Protein AF-A0A2G2B807-F1 (afdb_monomer)

Structure (mmCIF, N/CA/C/O backbone):
data_AF-A0A2G2B807-F1
#
_entry.id   AF-A0A2G2B807-F1
#
loop_
_atom_site.group_PDB
_atom_site.id
_atom_site.type_symbol
_atom_site.label_atom_id
_atom_site.label_alt_id
_atom_site.label_comp_id
_atom_site.label_asym_id
_atom_site.label_entity_id
_atom_site.label_seq_id
_atom_site.pdbx_PDB_ins_code
_atom_site.Cartn_x
_atom_site.Cartn_y
_atom_site.Cartn_z
_atom_site.occupancy
_atom_site.B_iso_or_equiv
_atom_site.auth_seq_id
_atom_site.auth_comp_id
_atom_site.auth_asym_id
_atom_site.auth_atom_id
_atom_site.pdbx_PDB_model_num
ATOM 1 N N . MET A 1 1 ? 23.798 2.565 -23.592 1.00 62.38 1 MET A N 1
ATOM 2 C CA . MET A 1 1 ? 22.849 3.321 -22.732 1.00 62.38 1 MET A CA 1
ATOM 3 C C . MET A 1 1 ? 21.491 2.635 -22.531 1.00 62.38 1 MET A C 1
ATOM 5 O O . MET A 1 1 ? 20.857 2.905 -21.520 1.00 62.38 1 MET A O 1
ATOM 9 N N . ALA A 1 2 ? 21.032 1.757 -23.437 1.00 73.81 2 ALA A N 1
ATOM 10 C CA . ALA A 1 2 ? 19.722 1.100 -23.316 1.00 73.81 2 ALA A CA 1
ATOM 11 C C . ALA A 1 2 ? 19.591 0.172 -22.086 1.00 73.81 2 ALA A C 1
ATOM 13 O O . ALA A 1 2 ? 18.590 0.239 -21.383 1.00 73.81 2 ALA A O 1
ATOM 14 N N . MET A 1 3 ? 20.623 -0.622 -21.774 1.00 76.94 3 MET A N 1
ATOM 15 C CA . MET A 1 3 ? 20.629 -1.530 -20.613 1.00 76.94 3 MET A CA 1
ATOM 16 C C . MET A 1 3 ? 20.557 -0.785 -19.269 1.00 76.94 3 MET A C 1
ATOM 18 O O . MET A 1 3 ? 19.759 -1.144 -18.412 1.00 76.94 3 MET A O 1
ATOM 22 N N . LEU A 1 4 ? 21.335 0.293 -19.105 1.00 83.38 4 LEU A N 1
ATOM 23 C CA . LEU A 1 4 ? 21.307 1.116 -17.889 1.00 83.38 4 LEU A CA 1
ATOM 24 C C . LEU A 1 4 ? 19.917 1.724 -17.650 1.00 83.38 4 LEU A C 1
ATOM 26 O O . LEU A 1 4 ? 19.418 1.694 -16.532 1.00 83.38 4 LEU A O 1
ATOM 30 N N . ARG A 1 5 ? 19.267 2.227 -18.709 1.00 81.19 5 ARG A N 1
ATOM 31 C CA . ARG A 1 5 ? 17.898 2.757 -18.623 1.00 81.19 5 ARG A CA 1
ATOM 32 C C . ARG A 1 5 ? 16.898 1.688 -18.184 1.00 81.19 5 ARG A C 1
ATOM 34 O O . ARG A 1 5 ? 16.075 1.966 -17.327 1.00 81.19 5 ARG A O 1
ATOM 41 N N . HIS A 1 6 ? 17.021 0.466 -18.694 1.00 81.19 6 HIS A N 1
ATOM 42 C CA . HIS A 1 6 ? 16.149 -0.647 -18.313 1.00 81.19 6 HIS A CA 1
ATOM 43 C C . HIS A 1 6 ? 16.293 -1.042 -16.830 1.00 81.19 6 HIS A C 1
ATOM 45 O O . HIS A 1 6 ? 15.305 -1.348 -16.165 1.00 81.19 6 HIS A O 1
ATOM 51 N N . ILE A 1 7 ? 17.518 -1.025 -16.292 1.00 83.62 7 ILE A N 1
ATOM 52 C CA . ILE A 1 7 ? 17.771 -1.304 -14.868 1.00 83.62 7 ILE A CA 1
ATOM 53 C C . ILE A 1 7 ? 17.205 -0.179 -13.991 1.00 83.62 7 ILE A C 1
ATOM 55 O O . ILE A 1 7 ? 16.547 -0.455 -12.989 1.00 83.62 7 ILE A O 1
ATOM 59 N N . LEU A 1 8 ? 17.410 1.081 -14.388 1.00 85.81 8 LEU A N 1
ATOM 60 C CA . LEU A 1 8 ? 16.858 2.238 -13.679 1.00 85.81 8 LEU A CA 1
ATOM 61 C C . LEU A 1 8 ? 15.324 2.245 -13.697 1.00 85.81 8 LEU A C 1
ATOM 63 O O . LEU A 1 8 ? 14.715 2.518 -12.669 1.00 85.81 8 LEU A O 1
ATOM 67 N N . ASP A 1 9 ? 14.699 1.887 -14.820 1.00 85.81 9 ASP A N 1
ATOM 68 C CA . ASP A 1 9 ? 13.241 1.779 -14.938 1.00 85.81 9 ASP A CA 1
ATOM 69 C C 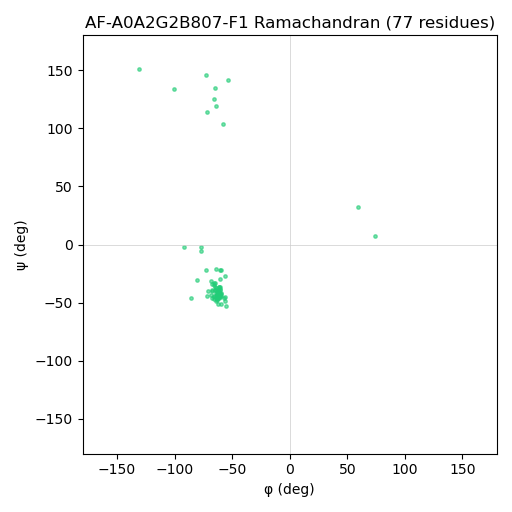. ASP A 1 9 ? 12.676 0.658 -14.047 1.00 85.81 9 ASP A C 1
ATOM 71 O O . ASP A 1 9 ? 11.638 0.834 -13.404 1.00 85.81 9 ASP A O 1
ATOM 75 N N . SER A 1 10 ? 13.380 -0.477 -13.956 1.00 82.94 10 SER A N 1
ATOM 76 C CA . SER A 1 10 ? 13.037 -1.574 -13.042 1.00 82.94 10 SER A CA 1
ATOM 77 C C . SER A 1 10 ? 13.121 -1.131 -11.577 1.00 82.94 10 SER A C 1
ATOM 79 O O . SER A 1 10 ? 12.170 -1.326 -10.815 1.00 82.94 10 SER A O 1
ATOM 81 N N . PHE A 1 11 ? 14.217 -0.464 -11.198 1.00 88.75 11 PHE A N 1
ATOM 82 C CA . PHE A 1 11 ? 14.413 0.068 -9.848 1.00 88.75 11 PHE A CA 1
ATOM 83 C C . PHE A 1 11 ? 13.361 1.123 -9.492 1.00 88.75 11 PHE A C 1
ATOM 85 O O . PHE A 1 11 ? 12.785 1.079 -8.408 1.00 88.75 11 PHE A O 1
ATOM 92 N N . LEU A 1 12 ? 13.041 2.028 -10.420 1.00 90.69 12 LEU A N 1
ATOM 93 C CA . LEU A 1 12 ? 12.020 3.053 -10.218 1.00 90.69 12 LEU A CA 1
ATOM 94 C C . LEU A 1 12 ? 10.633 2.433 -9.990 1.00 90.69 12 LEU A C 1
ATOM 96 O O . LEU A 1 12 ? 9.896 2.875 -9.111 1.00 90.69 12 LEU A O 1
ATOM 100 N N . SER A 1 13 ? 10.292 1.377 -10.731 1.00 87.56 13 SER A N 1
ATOM 101 C CA . SER A 1 13 ? 9.052 0.622 -10.520 1.00 87.56 13 SER A CA 1
ATOM 102 C C . SER A 1 13 ? 9.036 -0.139 -9.190 1.00 87.56 13 SER A C 1
ATOM 104 O O . SER A 1 13 ? 7.983 -0.231 -8.560 1.00 87.56 13 SER A O 1
ATOM 106 N N . LEU A 1 14 ? 10.183 -0.637 -8.716 1.00 88.88 14 LEU A N 1
ATOM 107 C CA . LEU A 1 14 ? 10.290 -1.250 -7.389 1.00 88.88 14 LEU A CA 1
ATOM 108 C C . LEU A 1 14 ? 10.056 -0.214 -6.280 1.00 88.88 14 LEU A C 1
ATOM 110 O O . LEU A 1 14 ? 9.255 -0.450 -5.376 1.00 88.88 14 LEU A O 1
ATOM 114 N N . VAL A 1 15 ? 10.700 0.953 -6.376 1.00 92.44 15 VAL A N 1
ATOM 115 C CA . VAL A 1 15 ? 10.498 2.067 -5.437 1.00 92.44 15 VAL A CA 1
ATOM 116 C C . VAL A 1 15 ? 9.040 2.526 -5.451 1.00 92.44 15 VAL A C 1
ATOM 118 O O . VAL A 1 15 ? 8.449 2.707 -4.390 1.00 92.44 15 VAL A O 1
ATOM 121 N N . ALA A 1 16 ? 8.420 2.636 -6.629 1.00 92.12 16 ALA A N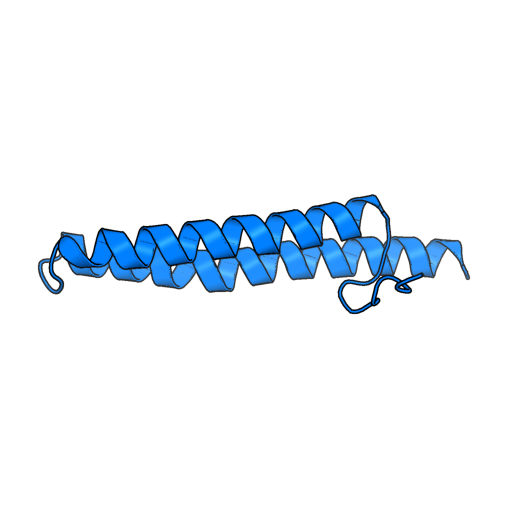 1
ATOM 122 C CA . ALA A 1 16 ? 7.002 2.967 -6.748 1.00 92.12 16 ALA A CA 1
ATOM 123 C C . ALA A 1 16 ? 6.096 1.928 -6.061 1.00 92.12 16 ALA A C 1
ATOM 125 O O . ALA A 1 16 ? 5.136 2.309 -5.394 1.00 92.12 16 ALA A O 1
ATOM 126 N N . ALA A 1 17 ? 6.412 0.631 -6.161 1.00 90.38 17 ALA A N 1
ATOM 127 C CA . ALA A 1 17 ? 5.662 -0.425 -5.476 1.00 90.38 17 ALA A CA 1
ATOM 128 C C . ALA A 1 17 ? 5.747 -0.299 -3.945 1.00 90.38 17 ALA A C 1
ATOM 130 O O . ALA A 1 17 ? 4.728 -0.444 -3.263 1.00 90.38 17 ALA A O 1
ATOM 131 N N . ILE A 1 18 ? 6.944 -0.004 -3.424 1.00 93.06 18 ILE A N 1
ATOM 132 C CA . ILE A 1 18 ? 7.192 0.205 -1.990 1.00 93.06 18 ILE A CA 1
ATOM 133 C C . ILE A 1 18 ? 6.460 1.455 -1.499 1.00 93.06 18 ILE A C 1
ATOM 135 O O . ILE A 1 18 ? 5.791 1.402 -0.472 1.00 93.06 18 ILE A O 1
ATOM 139 N N . LEU A 1 19 ? 6.536 2.564 -2.239 1.00 93.94 19 LEU A N 1
ATOM 140 C CA . LEU A 1 19 ? 5.836 3.799 -1.884 1.00 93.94 19 LEU A CA 1
ATOM 141 C C . LEU A 1 19 ? 4.317 3.617 -1.904 1.00 93.94 19 LEU A C 1
ATOM 143 O O . LEU A 1 19 ? 3.646 4.048 -0.973 1.00 93.94 19 LEU A O 1
ATOM 147 N N . ALA A 1 20 ? 3.775 2.936 -2.917 1.00 92.50 20 ALA A N 1
ATOM 148 C CA . ALA A 1 20 ? 2.349 2.621 -2.977 1.00 92.50 20 ALA A CA 1
ATOM 149 C C . ALA A 1 20 ? 1.907 1.771 -1.777 1.00 92.50 20 ALA A C 1
ATOM 151 O O . ALA A 1 20 ? 0.873 2.053 -1.171 1.00 92.50 20 ALA A O 1
ATOM 152 N N . ALA A 1 21 ? 2.723 0.785 -1.391 1.00 91.88 21 ALA A N 1
ATOM 153 C CA . ALA A 1 21 ? 2.470 -0.023 -0.208 1.00 91.88 21 ALA A CA 1
ATOM 154 C C . ALA A 1 21 ? 2.494 0.856 1.051 1.00 91.88 21 ALA A C 1
ATOM 156 O O . ALA A 1 21 ? 1.530 0.861 1.809 1.00 91.88 21 ALA A O 1
ATOM 157 N N . ALA A 1 22 ? 3.542 1.655 1.254 1.00 94.94 22 ALA A N 1
ATOM 158 C CA . ALA A 1 22 ? 3.652 2.536 2.413 1.00 94.94 22 ALA A CA 1
ATOM 159 C C . ALA A 1 22 ? 2.449 3.488 2.530 1.00 94.94 22 ALA A C 1
ATOM 161 O O . ALA A 1 22 ? 1.856 3.598 3.598 1.00 94.94 22 ALA A O 1
ATOM 162 N N . ILE A 1 23 ? 2.027 4.112 1.428 1.00 95.12 23 ILE A N 1
ATOM 163 C CA . ILE A 1 23 ? 0.889 5.043 1.409 1.00 95.12 23 ILE A CA 1
ATOM 164 C C . ILE A 1 23 ? -0.435 4.347 1.753 1.00 95.12 23 ILE A C 1
ATOM 166 O O . ILE A 1 23 ? -1.293 4.971 2.369 1.00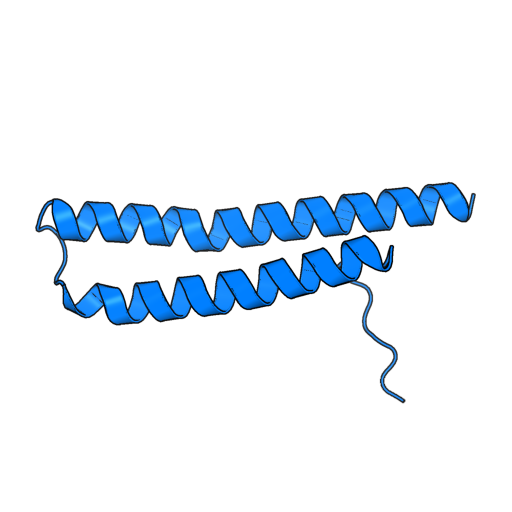 95.12 23 ILE A O 1
ATOM 170 N N . ALA A 1 24 ? -0.619 3.074 1.393 1.00 94.31 24 ALA A N 1
ATOM 171 C CA . ALA A 1 24 ? -1.845 2.338 1.702 1.00 94.31 24 ALA A CA 1
ATOM 172 C C . ALA A 1 24 ? -1.823 1.692 3.099 1.00 94.31 24 ALA A C 1
ATOM 174 O O . ALA A 1 24 ? -2.789 1.794 3.856 1.00 94.31 24 ALA A O 1
ATOM 175 N N . PHE A 1 25 ? -0.724 1.029 3.463 1.00 92.75 25 PHE A N 1
ATOM 176 C CA . PHE A 1 25 ? -0.634 0.232 4.688 1.00 92.75 25 PHE A CA 1
ATOM 177 C C . PHE A 1 25 ? -0.374 1.072 5.937 1.00 92.75 25 PHE A C 1
ATOM 179 O O . PHE A 1 25 ? -0.843 0.705 7.011 1.00 92.75 25 PHE A O 1
ATOM 186 N N . LEU A 1 26 ? 0.327 2.202 5.825 1.00 96.50 26 LEU A N 1
ATOM 187 C CA . LEU A 1 26 ? 0.602 3.069 6.972 1.00 96.50 26 LEU A CA 1
ATOM 188 C C . LEU A 1 26 ? -0.685 3.672 7.578 1.00 96.50 26 LEU A C 1
ATOM 190 O O . LEU A 1 26 ? -0.884 3.534 8.787 1.00 96.50 26 LEU A O 1
ATOM 194 N N . PRO A 1 27 ? -1.614 4.260 6.794 1.00 95.00 27 PRO A N 1
ATOM 195 C CA . PRO A 1 27 ? -2.905 4.688 7.331 1.00 95.00 27 PRO A CA 1
ATOM 196 C C . PRO A 1 27 ? -3.803 3.515 7.743 1.00 95.00 27 PRO A C 1
ATOM 198 O O . PRO A 1 27 ? -4.542 3.651 8.714 1.00 95.00 27 PRO A O 1
ATOM 201 N N . ALA A 1 28 ? -3.725 2.355 7.076 1.00 95.69 28 ALA A N 1
ATOM 202 C CA . ALA A 1 28 ? -4.445 1.152 7.509 1.00 95.69 28 ALA A CA 1
ATOM 203 C C . ALA A 1 28 ? -4.005 0.695 8.914 1.00 95.69 28 ALA A C 1
ATOM 205 O O . ALA A 1 28 ? -4.847 0.396 9.760 1.00 95.69 28 ALA A O 1
ATOM 206 N N . TRP A 1 29 ? -2.695 0.704 9.182 1.00 95.50 29 TRP A N 1
ATOM 207 C CA . TRP A 1 29 ? -2.127 0.420 10.500 1.00 95.50 29 TRP A CA 1
ATOM 208 C C . TRP A 1 29 ? -2.576 1.444 11.545 1.00 95.50 29 TRP A C 1
ATOM 210 O O . TRP A 1 29 ? -3.015 1.074 12.632 1.00 95.50 29 TRP A O 1
ATOM 220 N N . TYR A 1 30 ? -2.529 2.734 11.206 1.00 96.44 30 TYR A N 1
ATOM 221 C CA . TYR A 1 30 ? -2.990 3.787 12.110 1.00 96.44 30 TYR A CA 1
ATOM 222 C C . TYR A 1 30 ? -4.482 3.645 12.450 1.00 96.44 30 TYR A C 1
ATOM 224 O O . TYR A 1 30 ? -4.873 3.770 13.609 1.00 96.44 30 TYR A O 1
ATOM 232 N N . ALA A 1 31 ? -5.316 3.319 11.460 1.00 95.25 31 ALA A N 1
ATOM 233 C CA . ALA A 1 31 ? -6.738 3.075 11.669 1.00 95.25 31 ALA A CA 1
ATOM 234 C C . ALA A 1 31 ? -6.992 1.841 12.553 1.00 95.25 31 ALA A C 1
ATOM 236 O O . ALA A 1 31 ? -7.884 1.877 13.396 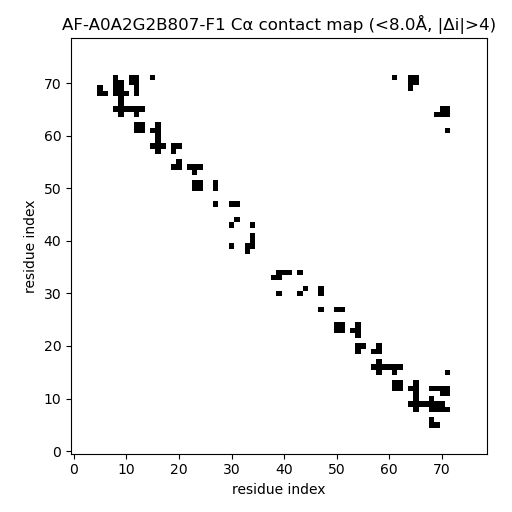1.00 95.25 31 ALA A O 1
ATOM 237 N N . HIS A 1 32 ? -6.186 0.783 12.422 1.00 95.00 32 HIS A N 1
ATOM 238 C CA . HIS A 1 32 ? -6.238 -0.368 13.324 1.00 95.00 32 HIS A CA 1
ATOM 239 C C . HIS A 1 32 ? -5.921 0.032 14.777 1.00 95.00 32 HIS A C 1
ATOM 241 O O . HIS A 1 32 ? -6.703 -0.282 15.670 1.00 95.00 32 HIS A O 1
ATOM 247 N N . MET A 1 33 ? -4.868 0.826 15.008 1.00 97.06 33 MET A N 1
ATOM 248 C CA . MET A 1 33 ? -4.539 1.355 16.344 1.00 97.06 33 MET A CA 1
ATOM 249 C C . MET A 1 33 ? -5.649 2.252 16.920 1.00 97.06 33 MET A C 1
ATOM 251 O O . MET A 1 33 ? -5.923 2.217 18.121 1.00 97.06 33 MET A O 1
ATOM 255 N N . ALA A 1 34 ? -6.327 3.042 16.081 1.00 95.56 34 ALA A N 1
ATOM 256 C CA . ALA A 1 34 ? -7.476 3.849 16.499 1.00 95.56 34 ALA A CA 1
ATOM 257 C C . ALA A 1 34 ? -8.680 2.985 16.925 1.00 95.56 34 ALA A C 1
ATOM 259 O O . ALA A 1 34 ? -9.405 3.341 17.852 1.00 95.56 34 ALA A O 1
ATOM 260 N N . ILE A 1 35 ? -8.894 1.840 16.272 1.00 95.62 35 ILE A N 1
ATOM 261 C CA . ILE A 1 35 ? -9.945 0.891 16.661 1.00 95.62 35 ILE A CA 1
ATOM 262 C C . ILE A 1 35 ? -9.572 0.186 17.970 1.00 95.62 35 ILE A C 1
ATOM 264 O O . ILE A 1 35 ? -10.409 0.090 18.867 1.00 95.62 35 ILE A O 1
ATOM 268 N N . ASP A 1 36 ? -8.324 -0.262 18.105 1.00 95.12 36 ASP A N 1
ATOM 269 C CA . ASP A 1 36 ? -7.847 -0.974 19.298 1.00 95.12 36 ASP A CA 1
ATOM 270 C C . ASP A 1 36 ? -7.834 -0.083 20.547 1.00 95.12 36 ASP A C 1
ATOM 272 O O . ASP A 1 36 ? -8.135 -0.545 21.646 1.00 95.12 36 ASP A O 1
ATOM 276 N N . SER A 1 37 ? -7.573 1.216 20.381 1.00 96.50 37 SER A N 1
ATOM 277 C CA . SER A 1 37 ? -7.689 2.215 21.455 1.00 96.50 37 SER A CA 1
ATOM 278 C C . SER A 1 37 ? -9.132 2.641 21.762 1.00 96.50 37 SER A C 1
ATOM 280 O O . SER A 1 37 ? -9.351 3.451 22.662 1.00 96.50 37 SER A O 1
ATOM 282 N N . GLY A 1 38 ? -10.128 2.123 21.035 1.00 94.38 38 GLY A N 1
ATOM 283 C CA . GLY A 1 38 ? -11.542 2.462 21.222 1.00 94.38 38 GLY A CA 1
ATOM 284 C C . GLY A 1 38 ? -11.945 3.848 20.707 1.00 94.38 38 GLY A C 1
ATOM 285 O O . GLY A 1 38 ? -13.084 4.261 20.917 1.00 94.38 38 GLY A O 1
ATOM 286 N N . LEU A 1 39 ? -11.051 4.559 20.009 1.00 94.56 39 LE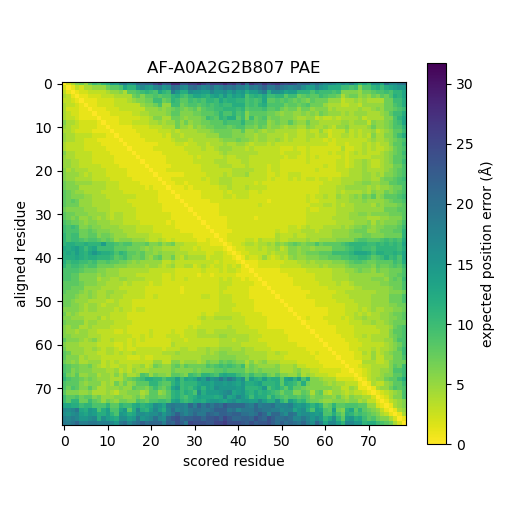U A N 1
ATOM 287 C CA . LEU A 1 39 ? -11.337 5.859 19.385 1.00 94.56 39 LEU A CA 1
ATOM 288 C C . LEU A 1 39 ? -12.239 5.726 18.150 1.00 94.56 39 LEU A C 1
ATOM 290 O O . LEU A 1 39 ? -12.885 6.690 17.739 1.00 94.56 39 LEU A O 1
ATOM 294 N N . ALA A 1 40 ? -12.275 4.539 17.547 1.00 92.19 40 ALA A N 1
ATOM 295 C CA . ALA A 1 40 ? -13.003 4.257 16.323 1.00 92.19 40 ALA A CA 1
ATOM 296 C C . ALA A 1 40 ? -13.878 3.002 16.431 1.00 92.19 40 ALA A C 1
ATOM 298 O O . ALA A 1 40 ? -13.575 2.045 17.142 1.00 92.19 40 ALA A O 1
ATOM 299 N N . SER A 1 41 ? -14.971 2.988 15.664 1.00 93.81 41 SER A N 1
ATOM 300 C CA . SER A 1 41 ? -15.866 1.834 15.582 1.00 93.81 41 SER A CA 1
ATOM 301 C C . SER A 1 41 ? -15.240 0.677 14.798 1.00 93.81 41 SER A C 1
ATOM 303 O O . SER A 1 41 ? -14.584 0.886 13.778 1.00 93.81 41 SER A O 1
ATOM 305 N N . ARG A 1 42 ? -15.542 -0.567 15.198 1.00 93.56 42 ARG A N 1
ATOM 306 C CA . ARG A 1 42 ? -15.110 -1.784 14.482 1.00 93.56 42 ARG A CA 1
ATOM 307 C C . ARG A 1 42 ? -15.616 -1.850 13.036 1.00 93.56 42 ARG A C 1
ATOM 309 O O . ARG A 1 42 ? -14.993 -2.510 12.213 1.00 93.56 42 ARG A O 1
ATOM 316 N N . TRP A 1 43 ? -16.690 -1.135 12.689 1.00 92.94 43 TRP A N 1
ATOM 317 C CA . TRP A 1 43 ? -17.174 -1.042 11.304 1.00 92.94 43 TRP A CA 1
ATOM 318 C C . TRP A 1 43 ? -16.145 -0.427 10.340 1.00 92.94 43 TRP A C 1
ATOM 320 O O . TRP A 1 43 ? -16.189 -0.706 9.142 1.00 92.94 43 TRP A O 1
ATOM 330 N N . ILE A 1 44 ? -15.172 0.343 10.848 1.00 94.38 44 ILE A N 1
ATOM 331 C CA . ILE A 1 44 ? -14.094 0.928 10.035 1.00 94.38 44 ILE A CA 1
ATOM 332 C C . ILE A 1 44 ? -13.190 -0.148 9.413 1.00 94.38 44 ILE A C 1
ATOM 334 O O . ILE A 1 44 ? -12.603 0.098 8.357 1.00 94.38 44 ILE A O 1
ATOM 338 N N . TYR A 1 45 ? -13.152 -1.373 9.955 1.00 94.25 45 TYR A N 1
ATOM 339 C CA . TYR A 1 45 ? -12.424 -2.480 9.324 1.00 94.25 45 TYR A CA 1
ATOM 340 C C . TYR A 1 45 ? -12.866 -2.754 7.882 1.00 94.25 45 TYR A C 1
ATOM 342 O O . TYR A 1 45 ? -12.049 -3.194 7.077 1.00 94.25 45 TYR A O 1
ATOM 350 N N . LEU A 1 46 ? -14.113 -2.437 7.520 1.00 96.25 46 LEU A N 1
ATOM 351 C CA . LEU A 1 46 ? -14.602 -2.594 6.150 1.00 96.25 46 LEU A CA 1
ATOM 352 C C . LEU A 1 46 ? -13.902 -1.620 5.182 1.00 96.25 46 LEU A C 1
ATOM 354 O O . LEU A 1 46 ? -13.502 -2.010 4.086 1.00 96.25 46 LEU A O 1
ATOM 358 N N . ALA A 1 47 ? -13.665 -0.379 5.618 1.00 94.50 47 ALA A N 1
ATOM 359 C CA . ALA A 1 47 ? -12.891 0.604 4.861 1.00 94.50 47 ALA A CA 1
ATOM 360 C C . ALA A 1 47 ? -11.394 0.249 4.819 1.00 94.50 47 ALA A C 1
ATOM 362 O O . ALA A 1 47 ? -10.768 0.349 3.763 1.00 94.50 47 ALA A O 1
ATOM 363 N N . ILE A 1 48 ? -10.832 -0.229 5.938 1.00 95.88 48 ILE A N 1
ATOM 364 C CA . ILE A 1 48 ? -9.440 -0.707 6.010 1.00 95.88 48 ILE A CA 1
ATOM 365 C C . ILE A 1 48 ? -9.220 -1.867 5.031 1.00 95.88 48 ILE A C 1
ATOM 367 O O . ILE A 1 48 ? -8.236 -1.866 4.294 1.00 95.88 48 ILE A O 1
ATOM 371 N N . ALA A 1 49 ? -10.147 -2.826 4.973 1.00 96.50 49 ALA A N 1
ATOM 372 C CA . ALA A 1 49 ? -10.075 -3.949 4.043 1.00 96.50 49 ALA A CA 1
ATOM 373 C C . ALA A 1 49 ? -10.065 -3.479 2.580 1.00 96.50 49 ALA A C 1
ATOM 375 O O . ALA A 1 49 ? -9.245 -3.950 1.791 1.00 96.50 49 ALA A O 1
ATOM 376 N N . GLY A 1 50 ? -10.916 -2.507 2.226 1.00 96.69 50 GLY A N 1
ATOM 377 C CA . GLY A 1 50 ? -10.918 -1.894 0.895 1.00 96.69 50 GLY A CA 1
ATOM 378 C C . GLY A 1 50 ? -9.595 -1.200 0.558 1.00 96.69 50 GLY A C 1
ATOM 379 O O . GLY A 1 50 ? -9.049 -1.402 -0.527 1.00 96.69 50 GLY A O 1
ATOM 380 N N . LEU A 1 51 ? -9.037 -0.439 1.503 1.00 95.31 51 LEU A N 1
ATOM 381 C CA . LEU A 1 51 ? -7.751 0.241 1.337 1.00 95.31 51 LEU A CA 1
ATOM 382 C C . LEU A 1 51 ? -6.596 -0.748 1.141 1.00 95.31 51 LEU A C 1
ATOM 384 O O . LEU A 1 51 ? -5.801 -0.585 0.216 1.00 95.31 51 LEU A O 1
ATOM 388 N N . ILE A 1 52 ? -6.527 -1.792 1.972 1.00 95.50 52 ILE A N 1
ATOM 389 C CA . ILE A 1 52 ? -5.529 -2.863 1.857 1.00 95.50 52 ILE A CA 1
ATOM 390 C C . ILE A 1 52 ? -5.658 -3.568 0.508 1.00 95.50 52 ILE A C 1
ATOM 392 O O . ILE A 1 52 ? -4.655 -3.792 -0.166 1.00 95.50 52 ILE A O 1
ATOM 396 N N . PHE A 1 53 ? -6.883 -3.886 0.085 1.00 97.00 53 PHE A N 1
ATOM 397 C CA . PHE A 1 53 ? -7.126 -4.538 -1.197 1.00 97.00 53 PHE A CA 1
ATOM 398 C C . PHE A 1 53 ? -6.609 -3.695 -2.370 1.00 97.00 53 PHE A C 1
ATOM 400 O O . PHE A 1 53 ? -5.827 -4.187 -3.186 1.00 97.00 53 PHE A O 1
ATOM 407 N N . VAL A 1 54 ? -6.983 -2.413 -2.435 1.00 95.62 54 VAL A N 1
ATOM 408 C CA . VAL A 1 54 ? -6.524 -1.502 -3.496 1.00 95.62 54 VAL A CA 1
ATOM 409 C C . VAL A 1 54 ? -5.008 -1.305 -3.433 1.00 95.62 54 VAL A C 1
ATOM 411 O O . VAL A 1 54 ? -4.343 -1.384 -4.466 1.00 95.62 54 VAL A O 1
ATOM 414 N N . GLY A 1 55 ? -4.451 -1.115 -2.234 1.00 94.19 55 GLY A N 1
ATOM 415 C CA . GLY A 1 55 ? -3.010 -0.995 -2.013 1.00 94.19 55 GLY A CA 1
ATOM 416 C C . GLY A 1 55 ? -2.242 -2.203 -2.546 1.00 94.19 55 GLY A C 1
ATOM 417 O O . GLY A 1 55 ? -1.314 -2.040 -3.337 1.00 94.19 55 GLY A O 1
ATOM 418 N N . CYS A 1 56 ? -2.690 -3.417 -2.212 1.00 93.50 56 CYS A N 1
ATOM 419 C CA . CYS A 1 56 ? -2.145 -4.660 -2.752 1.00 93.50 56 CYS A CA 1
ATOM 420 C C . CYS A 1 56 ? -2.183 -4.671 -4.283 1.00 93.50 56 CYS A C 1
ATOM 422 O O . CYS A 1 56 ? -1.151 -4.885 -4.915 1.00 93.50 56 CYS A O 1
ATOM 424 N N . VAL A 1 57 ? -3.348 -4.422 -4.890 1.00 95.62 57 VAL A N 1
ATOM 425 C CA . VAL A 1 57 ? -3.512 -4.454 -6.354 1.00 95.62 57 VAL A CA 1
ATOM 426 C C . VAL A 1 57 ? -2.546 -3.485 -7.044 1.00 95.62 57 VAL A C 1
ATOM 428 O O . VAL A 1 57 ? -1.872 -3.864 -8.005 1.00 95.62 57 VAL A O 1
ATOM 431 N N . VAL A 1 58 ? -2.433 -2.256 -6.538 1.00 92.00 58 VAL A N 1
ATOM 432 C CA . VAL A 1 58 ? -1.547 -1.227 -7.102 1.00 92.00 58 VAL A CA 1
ATOM 433 C C . VAL A 1 58 ? -0.072 -1.596 -6.913 1.00 92.00 58 VAL A C 1
ATOM 435 O O . VAL A 1 58 ? 0.699 -1.548 -7.875 1.00 92.00 58 VAL A O 1
ATOM 438 N N . SER A 1 59 ? 0.332 -2.031 -5.718 1.00 91.19 59 SER A N 1
ATOM 439 C CA . SER A 1 59 ? 1.706 -2.475 -5.454 1.00 91.19 59 SER A CA 1
ATOM 440 C C . SER A 1 59 ? 2.097 -3.680 -6.313 1.00 91.19 59 SER A C 1
ATOM 442 O O . SER A 1 59 ? 3.194 -3.697 -6.873 1.00 91.19 59 SER A O 1
ATOM 444 N N . PHE A 1 60 ? 1.197 -4.651 -6.504 1.00 92.19 60 PHE A N 1
ATOM 445 C CA . PHE A 1 60 ? 1.427 -5.783 -7.407 1.00 92.19 60 PHE A CA 1
ATOM 446 C C . PHE A 1 60 ? 1.571 -5.342 -8.867 1.00 92.19 60 PHE A C 1
ATOM 448 O O . PHE A 1 60 ? 2.414 -5.883 -9.588 1.00 92.19 60 PHE A O 1
ATOM 455 N N . ALA A 1 61 ? 0.803 -4.344 -9.312 1.00 90.31 61 ALA A N 1
ATOM 456 C CA . ALA A 1 61 ? 0.935 -3.798 -10.659 1.00 90.31 61 ALA A CA 1
ATOM 457 C C . ALA A 1 61 ? 2.316 -3.156 -10.882 1.00 90.31 61 ALA A C 1
ATOM 459 O O . ALA A 1 61 ? 2.949 -3.411 -11.911 1.00 90.31 61 ALA A O 1
ATOM 460 N N . PHE A 1 62 ? 2.817 -2.381 -9.915 1.00 88.75 62 PHE A N 1
ATOM 461 C CA . PHE A 1 62 ? 4.167 -1.812 -9.979 1.00 88.75 62 PHE A CA 1
ATOM 462 C C . PHE A 1 62 ? 5.258 -2.877 -9.889 1.00 88.75 62 PHE A C 1
ATOM 464 O O . PHE A 1 62 ? 6.216 -2.826 -10.657 1.00 88.75 62 PHE A O 1
ATOM 471 N N . LEU A 1 63 ? 5.088 -3.897 -9.044 1.00 88.25 63 LEU A N 1
ATOM 472 C CA . LEU A 1 63 ? 6.027 -5.015 -8.966 1.00 88.25 63 LEU A CA 1
ATOM 473 C C . LEU A 1 63 ? 6.108 -5.782 -10.295 1.00 88.25 63 LEU A C 1
ATOM 475 O O . LEU A 1 63 ? 7.190 -6.201 -10.709 1.00 88.25 63 LEU A O 1
ATOM 479 N N . ARG A 1 64 ? 4.982 -5.929 -11.006 1.00 87.38 64 ARG A N 1
ATOM 480 C CA . ARG A 1 64 ? 4.974 -6.510 -12.354 1.00 87.38 64 ARG A CA 1
ATOM 481 C C . ARG A 1 64 ? 5.724 -5.625 -13.349 1.00 87.38 64 ARG A C 1
ATOM 483 O O . ARG A 1 64 ? 6.557 -6.138 -14.086 1.00 87.38 64 ARG A O 1
ATOM 490 N N . LYS A 1 65 ? 5.504 -4.304 -13.317 1.00 83.31 65 LYS A N 1
ATOM 491 C CA . L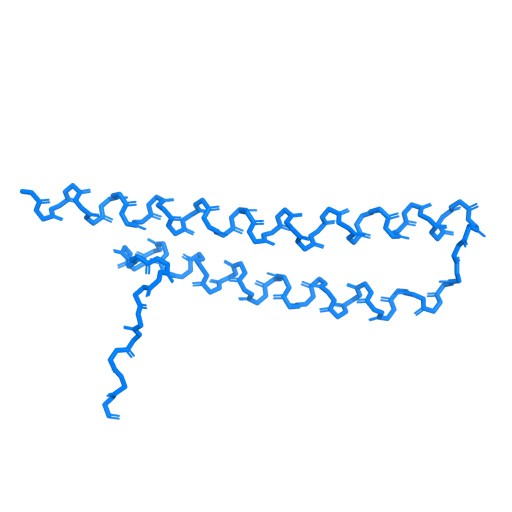YS A 1 65 ? 6.272 -3.354 -14.145 1.00 83.31 65 LYS A CA 1
ATOM 492 C C . LYS A 1 65 ? 7.771 -3.391 -13.840 1.00 83.31 65 LYS A C 1
ATOM 494 O O . LYS A 1 65 ? 8.570 -3.297 -14.766 1.00 83.31 65 LYS A O 1
ATOM 499 N N . ALA A 1 66 ? 8.151 -3.580 -12.576 1.00 84.00 66 ALA A N 1
ATOM 500 C CA . ALA A 1 66 ? 9.546 -3.717 -12.171 1.00 84.00 66 ALA A CA 1
ATOM 501 C C . ALA A 1 66 ? 10.191 -4.957 -12.803 1.00 84.00 66 ALA A C 1
ATOM 503 O O . ALA A 1 66 ? 11.269 -4.847 -13.385 1.00 84.00 66 ALA A O 1
ATOM 504 N N . LYS A 1 67 ? 9.509 -6.111 -12.766 1.00 81.81 67 LYS A N 1
ATOM 505 C CA . LYS A 1 67 ? 9.978 -7.348 -13.420 1.00 81.81 67 LYS A CA 1
ATOM 506 C C . LYS A 1 67 ? 10.128 -7.191 -14.932 1.00 81.81 67 LYS A C 1
ATOM 508 O O . LYS A 1 67 ? 11.101 -7.676 -15.495 1.00 81.81 67 LYS A O 1
ATOM 513 N N . ASP A 1 68 ? 9.206 -6.468 -15.559 1.00 81.88 68 ASP A N 1
ATOM 514 C CA . ASP A 1 68 ? 9.240 -6.194 -16.998 1.00 81.88 68 ASP A CA 1
ATOM 515 C C . ASP A 1 68 ? 10.263 -5.094 -17.373 1.00 81.88 68 ASP A C 1
ATOM 517 O O . ASP A 1 68 ? 10.452 -4.810 -18.553 1.00 81.88 68 ASP A O 1
ATOM 521 N N . GLY A 1 69 ? 10.907 -4.446 -16.388 1.00 78.69 69 GLY A N 1
ATOM 522 C CA . GLY A 1 69 ? 11.821 -3.312 -16.581 1.00 78.69 69 GLY A CA 1
ATOM 523 C C . GLY A 1 69 ? 11.185 -2.112 -17.271 1.00 78.69 69 GLY A C 1
ATOM 524 O O . GLY A 1 69 ? 11.827 -1.384 -18.028 1.00 78.69 69 GLY A O 1
ATOM 525 N N . VAL A 1 70 ? 9.893 -1.923 -17.027 1.00 79.81 70 VAL A N 1
ATOM 526 C CA . VAL A 1 70 ? 9.090 -0.855 -17.606 1.00 79.81 70 VAL A CA 1
ATOM 527 C C . VAL A 1 70 ? 8.934 0.250 -16.571 1.00 79.81 70 VAL A C 1
ATOM 529 O O . VAL A 1 70 ? 8.583 -0.016 -15.423 1.00 79.81 70 VAL A O 1
ATOM 532 N N . SER A 1 71 ? 9.143 1.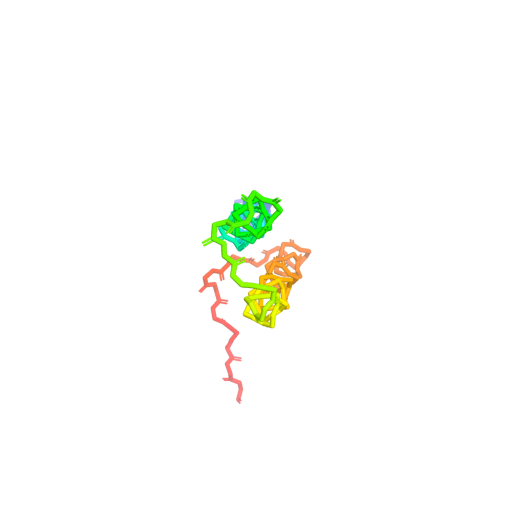499 -16.991 1.00 81.56 71 SER A N 1
ATOM 533 C CA . SER A 1 71 ? 8.894 2.672 -16.149 1.00 81.56 71 SER A CA 1
ATOM 534 C C . SER A 1 71 ? 7.460 2.675 -15.580 1.00 81.56 71 SER A C 1
ATOM 536 O O . SER A 1 71 ? 6.504 2.342 -16.297 1.00 81.56 71 SER A O 1
ATOM 538 N N . PRO A 1 72 ? 7.267 3.097 -14.317 1.00 76.75 72 PRO A N 1
ATOM 539 C CA . PRO A 1 72 ? 5.965 3.084 -13.655 1.00 76.75 72 PRO A CA 1
ATOM 540 C C . PRO A 1 72 ? 4.925 3.959 -14.369 1.00 76.75 72 PRO A C 1
ATOM 542 O O . PRO A 1 72 ? 3.745 3.606 -14.375 1.00 76.75 72 PRO A O 1
ATOM 545 N N . PHE A 1 73 ? 5.354 5.028 -15.044 1.00 79.25 73 PHE A N 1
ATOM 546 C CA . PHE A 1 73 ? 4.490 5.952 -15.792 1.00 79.25 73 PHE A CA 1
ATOM 547 C C . PHE A 1 73 ? 4.320 5.583 -17.263 1.00 79.25 73 PHE A C 1
ATOM 549 O O . PHE A 1 73 ? 3.600 6.256 -17.996 1.00 79.25 73 PHE A O 1
ATOM 556 N N . ARG A 1 74 ? 4.978 4.518 -17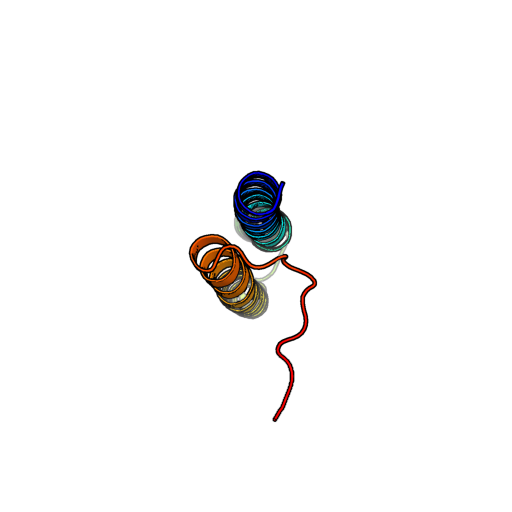.731 1.00 78.88 74 ARG A N 1
ATOM 557 C CA . ARG A 1 74 ? 4.837 4.100 -19.120 1.00 78.88 74 ARG A CA 1
ATOM 558 C C . ARG A 1 74 ? 3.450 3.498 -19.325 1.00 78.88 74 ARG A C 1
ATOM 560 O O . ARG A 1 74 ? 3.120 2.446 -18.765 1.00 78.88 74 ARG A O 1
ATOM 567 N N . GLU A 1 75 ? 2.647 4.190 -20.123 1.00 72.88 75 GLU A N 1
ATOM 568 C CA . GLU A 1 75 ? 1.349 3.720 -20.592 1.00 72.88 75 GLU A CA 1
ATOM 569 C C . GLU A 1 75 ? 1.564 2.487 -21.489 1.00 72.88 75 GLU A C 1
ATOM 571 O O . GLU A 1 75 ? 2.437 2.482 -22.367 1.00 72.88 75 GLU A O 1
ATOM 576 N N . ARG A 1 76 ? 0.775 1.420 -21.303 1.00 64.88 76 ARG A N 1
ATOM 577 C CA . ARG A 1 76 ? 0.715 0.358 -22.319 1.00 64.88 76 ARG A CA 1
ATOM 578 C C . ARG A 1 76 ? 0.096 0.975 -23.568 1.00 64.88 76 ARG A C 1
ATOM 580 O O . ARG A 1 76 ? -1.013 1.494 -23.495 1.00 64.88 76 ARG A O 1
ATOM 587 N N . ARG A 1 77 ? 0.781 0.884 -24.712 1.00 63.78 77 ARG A N 1
ATOM 588 C CA . ARG A 1 77 ? 0.199 1.251 -26.010 1.00 63.78 77 ARG A CA 1
ATOM 589 C C . ARG A 1 77 ? -1.047 0.383 -26.214 1.00 63.78 77 ARG A C 1
ATOM 591 O O . ARG A 1 77 ? -0.914 -0.817 -26.448 1.00 63.78 77 ARG A O 1
ATOM 598 N N . ARG A 1 78 ? -2.236 0.961 -26.028 1.00 65.81 78 ARG A N 1
ATOM 599 C CA . ARG A 1 78 ? -3.505 0.291 -26.329 1.00 65.81 78 ARG A CA 1
ATOM 600 C C . ARG A 1 78 ? -3.510 0.058 -27.844 1.00 65.81 78 ARG A C 1
ATOM 602 O O . ARG A 1 78 ? -3.284 1.008 -28.592 1.00 65.81 78 ARG A O 1
ATOM 609 N N . ARG A 1 79 ? -3.578 -1.210 -28.256 1.00 59.78 79 ARG A N 1
ATOM 610 C CA . ARG A 1 79 ? -3.795 -1.591 -29.656 1.00 59.78 79 ARG A CA 1
ATOM 611 C C . ARG A 1 79 ? -5.269 -1.441 -29.981 1.00 59.78 79 ARG A C 1
ATOM 613 O O . ARG A 1 79 ? -6.069 -1.714 -29.060 1.00 59.78 79 ARG A O 1
#

Nearest PDB structures (foldseek):
  5azs-assembly1_C  TM=6.429E-01  e=3.323E+00  Pseudomonas aeruginosa PAO1
  5azs-assembly1_A  TM=5.597E-01  e=2.613E+00  Pseudomonas aeruginosa PAO1
  5azs-assembly1_B  TM=5.330E-01  e=3.748E+00  Pseudomonas aeruginosa PAO1

Radius of gyration: 16.64 Å; Cα contacts (8 Å, |Δi|>4): 75; chains: 1; bounding box: 40×13×51 Å

Solvent-accessible surface area (backbone atoms only — not comparable to full-atom values): 4128 Å² total; per-residue (Å²): 114,70,66,62,50,34,53,51,20,15,50,51,4,42,53,51,16,51,51,41,35,50,67,29,48,53,58,40,51,53,51,49,53,34,33,75,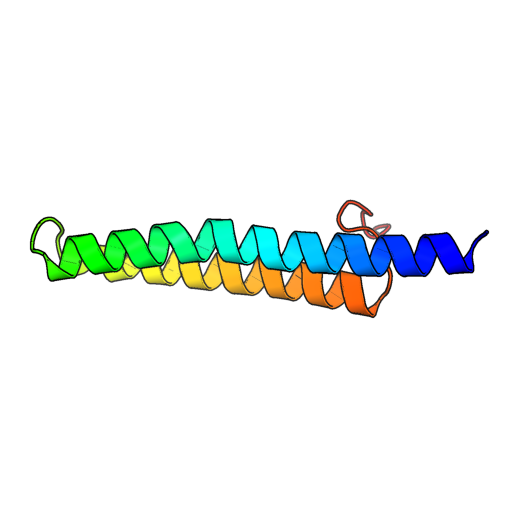70,64,78,38,63,76,73,51,54,62,57,41,50,52,41,46,52,52,23,49,56,53,19,51,53,24,44,51,29,18,77,69,32,34,45,73,83,62,74,77,83,82,126

pLDDT: mean 88.42, std 9.02, range [59.78, 97.06]

Secondary structure (DSSP, 8-state):
-HHHHHHHHHHHHHHHHHHHHHHHHHHHHHHHHHHHTTSS-GGGHHHHHHHHHHHHHHHHHHHHHHHTT--TT------

Mean predicted aligned error: 5.45 Å

Sequence (79 aa):
MAMLRHILDSFLSLVAAILAAAIAFLPAWYAHMAIDSGLASRWIYLAIAGLIFVGCVVSFAFLRKAKDGVSPFRERRRR

Foldseek 3Di:
DVVVLLLVQLVQLLVVLVVLLCVQVVVLVVVVVCVVVVVDDPVCVVVSVVSNVVSVVLSVVSNVCSVVSHHPPDDDPDD